Protein AF-A0A3N7G8W5-F1 (afdb_monomer_lite)

Secondary structure (DSSP, 8-state):
-----SS--SSSTTSS---------------------PPPP-EEEEEEEE-TTSPEEEEEEEES----HHHHHHHHHHTTPPP--HHHHHHHHHT-SEEEEEEEEEE-TT-TT--EEEEEEEEEEEE-SSS-EEEEEEEE-GGGTGGG--

InterPro domains:
  IPR016181 Acyl-CoA N-acyltransferase [SSF55729] (68-145)
  IPR045039 Acetyltransferase NSI-like [PTHR43626] (16-145)

Radius of gyration: 19.48 Å; chains: 1; bounding box: 37×40×62 Å

Structure (mmCIF, N/CA/C/O backbone):
data_AF-A0A3N7G8W5-F1
#
_entry.id   AF-A0A3N7G8W5-F1
#
loop_
_atom_site.group_PDB
_atom_site.id
_atom_site.type_symbol
_atom_site.label_atom_id
_atom_site.label_alt_id
_atom_site.label_comp_id
_atom_site.label_asym_id
_atom_site.label_entity_id
_atom_site.label_seq_id
_atom_site.pdbx_PDB_ins_code
_atom_site.Cartn_x
_atom_site.Cartn_y
_atom_site.Cartn_z
_atom_site.occupancy
_atom_site.B_iso_or_equiv
_atom_site.auth_seq_id
_atom_site.auth_comp_id
_atom_site.auth_asym_id
_atom_site.auth_atom_id
_atom_site.pdbx_PDB_model_num
ATOM 1 N N . MET A 1 1 ? 8.475 -12.699 -12.950 1.00 31.92 1 MET A N 1
ATOM 2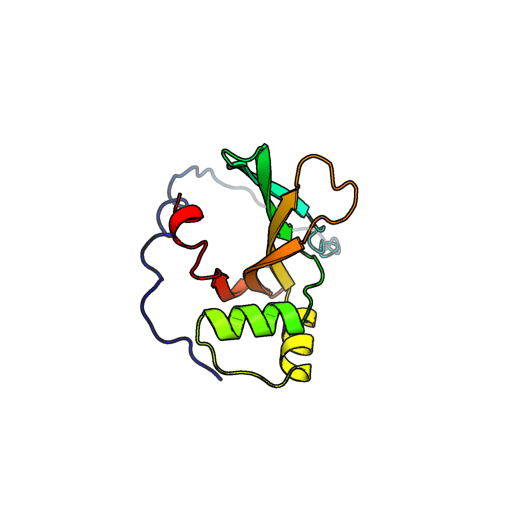 C CA . MET A 1 1 ? 7.359 -12.180 -13.758 1.00 31.92 1 MET A CA 1
ATOM 3 C C . MET A 1 1 ? 6.092 -12.732 -13.130 1.00 31.92 1 MET A C 1
ATOM 5 O O . MET A 1 1 ? 5.797 -13.899 -13.338 1.00 31.92 1 MET A O 1
ATOM 9 N N . LEU A 1 2 ? 5.470 -11.986 -12.213 1.00 28.34 2 LEU A N 1
ATOM 10 C CA . LEU A 1 2 ? 4.185 -12.381 -11.636 1.00 28.34 2 LEU A CA 1
ATOM 11 C C . LEU A 1 2 ? 3.124 -11.600 -12.403 1.00 28.34 2 LEU A C 1
ATOM 13 O O . LEU A 1 2 ? 3.014 -10.387 -12.262 1.00 28.34 2 LEU A O 1
ATOM 17 N N . THR A 1 3 ? 2.436 -12.300 -13.289 1.00 29.58 3 THR A N 1
ATOM 18 C CA . THR A 1 3 ? 1.256 -11.814 -13.992 1.00 29.58 3 THR A CA 1
ATOM 19 C C . THR A 1 3 ? 0.136 -11.704 -12.959 1.00 29.58 3 THR A C 1
ATOM 21 O O . THR A 1 3 ? -0.219 -12.711 -12.347 1.00 29.58 3 THR A O 1
ATOM 24 N N . VAL A 1 4 ? -0.405 -10.505 -12.731 1.00 36.03 4 VAL A N 1
ATOM 25 C CA . VAL A 1 4 ? -1.666 -10.357 -11.991 1.00 36.03 4 VAL A CA 1
ATOM 26 C C . VAL A 1 4 ? -2.760 -10.920 -12.895 1.00 36.03 4 VAL A C 1
ATOM 28 O O . VAL A 1 4 ? -3.028 -10.391 -13.972 1.00 36.03 4 VAL A O 1
ATOM 31 N N . SER A 1 5 ? -3.315 -12.066 -12.506 1.00 33.28 5 SER A N 1
ATOM 32 C CA . SER A 1 5 ? -4.446 -12.684 -13.189 1.00 33.28 5 SER A CA 1
ATOM 33 C C . SER A 1 5 ? -5.743 -12.081 -12.656 1.00 33.28 5 SER A C 1
ATOM 35 O O . SER A 1 5 ? -5.995 -12.165 -11.462 1.00 33.28 5 SER A O 1
ATOM 37 N N . CYS A 1 6 ? -6.511 -11.515 -13.589 1.00 38.12 6 CYS A N 1
ATOM 38 C CA . CYS A 1 6 ? -7.972 -11.423 -13.666 1.00 38.12 6 CYS A CA 1
ATOM 39 C C . CYS A 1 6 ? -8.813 -10.797 -12.525 1.00 38.12 6 CYS A C 1
ATOM 41 O O . CYS A 1 6 ? -8.726 -11.155 -11.361 1.00 38.12 6 CYS A O 1
ATOM 43 N N . GLU A 1 7 ? -9.755 -9.956 -12.984 1.00 30.73 7 GLU A N 1
ATOM 44 C CA . GLU A 1 7 ? -11.120 -9.746 -12.452 1.00 30.73 7 GLU A CA 1
ATOM 45 C C . GLU A 1 7 ? -11.457 -8.594 -11.486 1.00 30.73 7 GLU A C 1
ATOM 47 O O . GLU A 1 7 ? -12.565 -8.568 -10.960 1.00 30.73 7 GLU A O 1
ATOM 52 N N . VAL A 1 8 ? -10.645 -7.533 -11.376 1.00 35.53 8 VAL A N 1
ATOM 53 C CA . VAL A 1 8 ? -11.121 -6.261 -10.761 1.00 35.53 8 VAL A CA 1
ATOM 54 C C . VAL A 1 8 ? -10.789 -5.027 -11.615 1.00 35.53 8 VAL A C 1
ATOM 56 O O . VAL A 1 8 ? -10.385 -3.985 -11.117 1.00 35.53 8 VAL A O 1
ATOM 59 N N . VAL A 1 9 ? -10.957 -5.120 -12.940 1.00 40.84 9 VAL A N 1
ATOM 60 C CA . VAL A 1 9 ? -10.814 -3.971 -13.870 1.00 40.84 9 VAL A CA 1
ATOM 61 C C . VAL A 1 9 ? -12.170 -3.629 -14.498 1.00 40.84 9 VAL A C 1
ATOM 63 O O . VAL A 1 9 ? -12.313 -3.523 -15.710 1.00 40.84 9 VAL A O 1
ATOM 66 N N . GLY A 1 10 ? -13.210 -3.541 -13.663 1.00 36.56 10 GLY A N 1
ATOM 67 C CA . GLY A 1 10 ? -14.593 -3.375 -14.123 1.00 36.56 10 GLY A CA 1
ATOM 68 C C . GLY A 1 10 ? -15.228 -2.001 -13.905 1.00 36.56 10 GLY A C 1
ATOM 69 O O . GLY A 1 10 ? -16.243 -1.736 -14.536 1.00 36.56 10 GLY A O 1
ATOM 70 N N . TYR A 1 11 ? -14.687 -1.130 -13.043 1.00 33.53 11 TYR A N 1
ATOM 71 C CA . TYR A 1 11 ? -15.472 0.025 -12.563 1.00 33.53 11 TYR A CA 1
ATOM 72 C C . TYR A 1 11 ? -14.806 1.408 -12.591 1.00 33.53 11 TYR A C 1
ATOM 74 O O . TYR A 1 11 ? -15.488 2.392 -12.340 1.00 33.53 11 TYR A O 1
ATOM 82 N N . TRP A 1 12 ? -13.539 1.538 -12.996 1.00 31.58 12 TRP A N 1
ATOM 83 C CA . TRP A 1 12 ? -12.864 2.852 -13.045 1.00 31.58 12 TRP A CA 1
ATOM 84 C C . TRP A 1 12 ? -12.716 3.463 -14.451 1.00 31.58 12 TRP A C 1
ATOM 86 O O . TRP A 1 12 ? -12.106 4.514 -1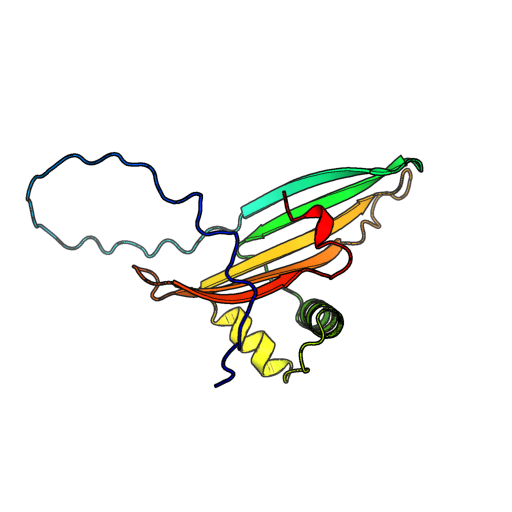4.615 1.00 31.58 12 TRP A O 1
ATOM 96 N N . ALA A 1 13 ? -13.317 2.859 -15.481 1.00 35.25 13 ALA A N 1
ATOM 97 C CA . ALA A 1 13 ? -13.190 3.327 -16.866 1.00 35.25 13 ALA A CA 1
ATOM 98 C C . ALA A 1 13 ? -14.171 4.450 -17.279 1.00 35.25 13 ALA A C 1
ATOM 100 O O . ALA A 1 13 ? -14.153 4.856 -18.439 1.00 35.25 13 ALA A O 1
ATOM 101 N N . LEU A 1 14 ? -15.030 4.966 -16.386 1.00 38.94 14 LEU A N 1
ATOM 102 C CA . LEU A 1 14 ? -16.121 5.868 -16.800 1.00 38.94 14 LEU A CA 1
ATOM 103 C C . LEU A 1 14 ? -15.859 7.380 -16.668 1.00 38.94 14 LEU A C 1
ATOM 105 O O . LEU A 1 14 ? -16.684 8.155 -17.142 1.00 38.94 14 LEU A O 1
ATOM 109 N N . CYS A 1 15 ? -14.733 7.828 -16.104 1.00 38.34 15 CYS A N 1
ATOM 110 C CA . CYS A 1 15 ? -14.497 9.269 -15.893 1.00 38.34 15 CYS A CA 1
ATOM 111 C C . CYS A 1 15 ? -13.558 9.942 -16.912 1.00 38.34 15 CYS A C 1
ATOM 113 O O . CYS A 1 15 ? -13.339 11.144 -16.822 1.00 38.34 15 CYS A O 1
ATOM 115 N N . ALA A 1 16 ? -13.032 9.223 -17.910 1.00 39.44 16 ALA A N 1
ATOM 116 C CA . ALA A 1 16 ? -12.092 9.798 -18.887 1.00 39.44 16 ALA A CA 1
ATOM 117 C C . ALA A 1 16 ? -12.739 10.269 -20.209 1.00 39.44 16 ALA A C 1
ATOM 119 O O . ALA A 1 16 ? -12.048 10.765 -21.097 1.00 39.44 16 ALA A O 1
ATOM 120 N N . GLY A 1 17 ? -14.054 10.111 -20.380 1.00 42.97 17 GLY A N 1
ATOM 121 C CA . GLY A 1 17 ? -14.727 10.388 -21.647 1.00 42.97 17 GLY A CA 1
ATOM 122 C C . GLY A 1 17 ? -15.662 11.587 -21.592 1.00 42.97 17 GLY A C 1
ATOM 123 O O . GLY A 1 17 ? -16.853 11.368 -21.451 1.00 42.97 17 GLY A O 1
ATOM 124 N N . PHE A 1 18 ? -15.165 12.819 -21.769 1.00 31.92 18 PHE A N 1
ATOM 125 C CA . PHE A 1 18 ? -15.917 13.895 -22.442 1.00 31.92 18 PHE A CA 1
ATOM 126 C C . PHE A 1 18 ? -14.997 15.047 -22.910 1.00 31.92 18 PHE A C 1
ATOM 128 O O . PHE A 1 18 ? -14.622 15.934 -22.156 1.00 31.92 18 PHE A O 1
ATOM 135 N N . LEU A 1 19 ? -14.645 14.972 -24.198 1.00 37.66 19 LEU A N 1
ATOM 136 C CA . LEU A 1 19 ? -14.422 16.030 -25.197 1.00 37.66 19 LEU A CA 1
ATOM 137 C C . LEU A 1 19 ? -14.154 17.486 -24.738 1.00 37.66 19 LEU A C 1
ATOM 139 O O . LEU A 1 19 ? -15.073 18.167 -24.280 1.00 37.66 19 LEU A O 1
ATOM 143 N N . LYS A 1 20 ? -13.008 18.047 -25.166 1.00 29.91 20 LYS A N 1
ATOM 144 C CA . LYS A 1 20 ? -13.022 19.190 -26.104 1.00 29.91 20 LYS A CA 1
ATOM 145 C C . LYS A 1 20 ? -11.720 19.316 -26.908 1.00 29.91 20 LYS A C 1
ATOM 147 O O . LYS A 1 20 ? -10.663 19.615 -26.373 1.00 29.91 20 LYS A O 1
ATOM 152 N N . ASP A 1 21 ? -11.862 19.097 -28.208 1.00 36.75 21 ASP A N 1
ATOM 153 C CA . ASP A 1 21 ? -10.892 19.345 -29.276 1.00 36.75 21 ASP A CA 1
ATOM 154 C C . ASP A 1 21 ? -10.853 20.849 -29.624 1.00 36.75 21 ASP A C 1
ATOM 156 O O . ASP A 1 21 ? -11.920 21.475 -29.651 1.00 36.75 21 ASP A O 1
ATOM 160 N N . ASN A 1 22 ? -9.666 21.414 -29.902 1.00 28.39 22 ASN A N 1
ATOM 161 C CA . ASN A 1 22 ? -9.472 22.282 -31.074 1.00 28.39 22 ASN A CA 1
ATOM 162 C C . ASN A 1 22 ? -7.977 22.508 -31.432 1.00 28.39 22 ASN A C 1
ATOM 164 O O . ASN A 1 22 ? -7.272 23.264 -30.769 1.00 28.39 22 ASN A O 1
ATOM 168 N N . SER A 1 23 ? -7.546 21.877 -32.528 1.00 32.09 23 SER A N 1
ATOM 169 C CA . SER A 1 23 ? -6.830 22.433 -33.702 1.00 32.09 23 SER A CA 1
ATOM 170 C C . SER A 1 23 ? -5.630 23.416 -33.554 1.00 32.09 23 SER A C 1
ATOM 172 O O . SER A 1 23 ? -5.799 24.611 -33.350 1.00 32.09 23 SER A O 1
ATOM 174 N N . THR A 1 24 ? -4.439 22.887 -33.895 1.00 34.25 24 THR A N 1
ATOM 175 C CA . THR A 1 24 ? -3.370 23.407 -34.804 1.00 34.25 24 THR A CA 1
ATOM 176 C C . THR A 1 24 ? -2.683 24.771 -34.548 1.00 34.25 24 THR A C 1
ATOM 178 O O . THR A 1 24 ? -3.279 25.811 -34.795 1.00 34.25 24 THR A O 1
ATOM 181 N N . GLN A 1 25 ? -1.354 24.775 -34.313 1.00 31.94 25 GLN A N 1
ATOM 182 C CA . GLN A 1 25 ? -0.327 25.232 -35.285 1.00 31.94 25 GLN A CA 1
ATOM 183 C C . GLN A 1 25 ? 1.136 25.034 -34.816 1.00 31.94 25 GLN A C 1
ATOM 185 O O . GLN A 1 25 ? 1.454 25.038 -33.635 1.00 31.94 25 GLN A O 1
ATOM 190 N N . VAL A 1 26 ? 1.978 24.827 -35.832 1.00 43.00 26 VAL A N 1
ATOM 191 C CA . VAL A 1 26 ? 3.426 24.560 -35.913 1.00 43.00 26 VAL A CA 1
ATOM 192 C C . VAL A 1 26 ? 4.297 25.648 -35.267 1.00 43.00 26 VAL A C 1
ATOM 194 O O . VAL A 1 26 ? 4.025 26.814 -35.512 1.00 43.00 26 VAL A O 1
ATOM 197 N N . VAL A 1 27 ? 5.379 25.266 -34.567 1.00 35.09 27 VAL A N 1
ATOM 198 C CA . VAL A 1 27 ? 6.777 25.757 -34.709 1.00 35.09 27 VAL A CA 1
ATOM 199 C C . VAL A 1 27 ? 7.688 24.836 -33.872 1.00 35.09 27 VAL A C 1
ATOM 201 O O . VAL A 1 27 ? 7.531 24.734 -32.661 1.00 35.09 27 VAL A O 1
ATOM 204 N N . GLU A 1 28 ? 8.644 24.169 -34.526 1.00 57.31 28 GLU A N 1
ATOM 205 C CA . GLU A 1 28 ? 9.820 23.555 -33.889 1.00 57.31 28 GLU A CA 1
ATOM 206 C C . GLU A 1 28 ? 10.887 24.631 -33.644 1.00 57.31 28 GLU A C 1
ATOM 208 O O . GLU A 1 28 ? 11.244 25.331 -34.594 1.00 57.31 28 GLU A O 1
ATOM 213 N N . SER A 1 29 ? 11.405 24.744 -32.410 1.00 40.16 29 SER A N 1
ATOM 214 C CA . SER A 1 29 ? 12.764 25.208 -32.012 1.00 40.16 29 SER A CA 1
ATOM 215 C C . SER A 1 29 ? 12.804 25.594 -30.520 1.00 40.16 29 SER A C 1
ATOM 217 O O . SER A 1 29 ? 11.815 26.135 -30.034 1.00 40.16 29 SER A O 1
ATOM 219 N N . PRO A 1 30 ? 13.978 25.599 -29.856 1.00 45.59 30 PRO A N 1
ATOM 220 C CA . PRO A 1 30 ? 14.997 24.565 -29.693 1.00 45.59 30 PRO A CA 1
ATOM 221 C C . PRO A 1 30 ? 14.945 23.959 -28.269 1.00 45.59 30 PRO A C 1
ATOM 223 O O . PRO A 1 30 ? 14.303 24.497 -27.377 1.00 45.59 30 PRO A O 1
ATOM 226 N N . SER A 1 31 ? 15.652 22.846 -28.069 1.00 44.06 31 SER A N 1
ATOM 227 C CA . SER A 1 31 ? 15.785 22.078 -26.822 1.00 44.06 31 SER A CA 1
ATOM 228 C C . SER A 1 31 ? 15.980 22.931 -25.558 1.00 44.06 31 SER A C 1
ATOM 230 O O . SER A 1 31 ? 17.108 23.290 -25.204 1.00 44.06 31 SER A O 1
ATOM 232 N N . THR A 1 32 ? 14.890 23.199 -24.849 1.00 36.12 32 THR A N 1
ATOM 233 C CA . THR A 1 32 ? 14.931 23.428 -23.408 1.00 36.12 32 THR A CA 1
ATOM 234 C C . THR A 1 32 ? 15.135 22.051 -22.790 1.00 36.12 32 THR A C 1
ATOM 236 O O . THR A 1 32 ? 14.397 21.125 -23.117 1.00 36.12 32 THR A O 1
ATOM 239 N N . LEU A 1 33 ? 16.174 21.872 -21.974 1.00 45.84 33 LEU A N 1
ATOM 240 C CA . LEU A 1 33 ? 16.209 20.743 -21.049 1.00 45.84 33 LEU A CA 1
ATOM 241 C C . LEU A 1 33 ? 15.000 20.946 -20.137 1.00 45.84 33 LEU A C 1
ATOM 243 O O . LEU A 1 33 ? 15.043 21.800 -19.256 1.00 45.84 33 LEU A O 1
ATOM 247 N N . GLU A 1 34 ? 13.893 20.279 -20.451 1.00 50.31 34 GLU A N 1
ATOM 248 C CA . GLU A 1 34 ? 12.752 20.194 -19.554 1.00 50.31 34 GLU A CA 1
ATOM 249 C C . GLU A 1 34 ? 13.285 19.471 -18.322 1.00 50.31 34 GLU A C 1
ATOM 251 O O . GLU A 1 34 ? 13.683 18.309 -18.388 1.00 50.31 34 GLU A O 1
ATOM 256 N N . GLU A 1 35 ? 13.451 20.224 -17.237 1.00 51.88 35 GLU A N 1
ATOM 257 C CA . GLU A 1 35 ? 13.730 19.652 -15.932 1.00 51.88 35 GLU A CA 1
ATOM 258 C C . GLU A 1 35 ? 12.594 18.659 -15.670 1.00 51.88 35 GLU A C 1
ATOM 260 O O . GLU A 1 35 ? 11.429 19.052 -15.643 1.00 51.88 35 GLU A O 1
ATOM 265 N N . GLU A 1 36 ? 12.923 17.366 -15.594 1.00 56.78 36 GLU A N 1
ATOM 266 C CA . GLU A 1 36 ? 11.963 16.326 -15.236 1.00 56.78 36 GLU A CA 1
ATOM 267 C C . GLU A 1 36 ? 11.417 16.687 -13.845 1.00 56.78 36 GLU A C 1
ATOM 269 O O . GLU A 1 36 ? 12.111 16.534 -12.837 1.00 56.78 36 GLU A O 1
ATOM 274 N N . GLU A 1 37 ? 10.211 17.263 -13.788 1.00 59.97 37 GLU A N 1
ATOM 275 C CA . GLU A 1 37 ? 9.552 17.602 -12.529 1.00 59.97 37 GLU A CA 1
ATOM 276 C C . GLU A 1 37 ? 9.214 16.300 -11.798 1.00 59.97 37 GLU A C 1
ATOM 278 O O . GLU A 1 37 ? 8.216 15.633 -12.074 1.00 59.97 37 GLU A O 1
ATOM 283 N N . GLU A 1 38 ? 10.073 15.927 -10.851 1.00 65.25 38 GLU A N 1
ATOM 284 C CA . GLU A 1 38 ? 9.770 14.899 -9.862 1.00 65.25 38 GLU A CA 1
ATOM 285 C C . GLU A 1 38 ? 8.461 15.278 -9.138 1.00 65.25 38 GLU A C 1
ATOM 287 O O . GLU A 1 38 ? 8.342 16.408 -8.634 1.00 65.25 38 GLU A O 1
ATOM 292 N N . PRO A 1 39 ? 7.472 14.365 -9.068 1.00 68.12 39 PRO A N 1
ATOM 293 C CA . PRO A 1 39 ? 6.184 14.660 -8.460 1.00 68.12 39 PRO A CA 1
ATOM 294 C C . PRO A 1 39 ? 6.388 15.056 -6.995 1.00 68.12 39 PRO A C 1
ATOM 296 O O . PRO A 1 39 ? 6.920 14.289 -6.191 1.00 68.12 39 PRO A O 1
ATOM 299 N N . GLN A 1 40 ? 5.971 16.274 -6.646 1.00 76.44 40 GLN A N 1
ATOM 300 C CA . GLN A 1 40 ? 6.042 16.746 -5.268 1.00 76.44 40 GLN A CA 1
ATOM 301 C C . GLN A 1 40 ? 5.102 15.905 -4.391 1.00 76.44 40 GLN A C 1
ATOM 303 O O . GLN A 1 40 ? 3.997 15.574 -4.827 1.00 76.44 40 GLN A O 1
ATOM 308 N N . PRO A 1 41 ? 5.509 15.553 -3.160 1.00 83.44 41 PRO A N 1
ATOM 309 C CA . PRO A 1 41 ? 4.653 14.792 -2.270 1.00 83.44 41 PRO A CA 1
ATOM 310 C C . PRO A 1 41 ? 3.427 15.620 -1.878 1.00 83.44 41 PRO A C 1
ATOM 312 O O . PRO A 1 41 ? 3.549 16.738 -1.372 1.00 83.44 41 PRO A O 1
ATOM 315 N N . GLU A 1 42 ? 2.242 15.056 -2.088 1.00 88.75 42 GLU A N 1
ATOM 316 C CA . GLU A 1 42 ? 0.966 15.647 -1.690 1.00 88.75 42 GLU A CA 1
ATOM 317 C C . GLU A 1 42 ? 0.364 14.826 -0.549 1.00 88.75 42 GLU A C 1
ATOM 319 O O . GLU A 1 42 ? 0.441 13.598 -0.553 1.00 88.75 42 GLU A O 1
ATOM 324 N N . GLU A 1 43 ? -0.257 15.485 0.431 1.00 93.06 43 GLU A N 1
ATOM 325 C CA . GLU A 1 43 ? -0.972 14.824 1.528 1.00 93.06 43 GLU A CA 1
ATOM 326 C C . GLU A 1 43 ? -2.271 15.577 1.830 1.00 93.06 43 GLU A C 1
ATOM 328 O O . GLU A 1 43 ? -2.265 16.795 2.017 1.00 93.06 43 GLU A O 1
ATOM 333 N N . PHE A 1 44 ? -3.399 14.864 1.870 1.00 92.38 44 PHE A N 1
ATOM 334 C CA . PHE A 1 44 ? -4.697 15.452 2.205 1.00 92.38 44 PHE A CA 1
ATOM 335 C C . PHE A 1 44 ? -5.676 14.428 2.790 1.00 92.38 44 PHE A C 1
ATOM 337 O O . PHE A 1 44 ? -5.577 13.223 2.560 1.00 92.38 44 PHE A O 1
ATOM 344 N N . VAL A 1 45 ? -6.648 14.916 3.565 1.00 94.19 45 VAL A N 1
ATOM 345 C CA . VAL A 1 45 ? -7.700 14.089 4.175 1.00 94.19 45 VAL A CA 1
ATOM 346 C C . VAL A 1 45 ? -8.777 13.791 3.128 1.00 94.19 45 VAL A C 1
ATOM 348 O O . VAL A 1 45 ? -9.401 14.710 2.604 1.00 94.19 45 VAL A O 1
ATOM 351 N N . LEU A 1 46 ? -9.004 12.511 2.834 1.00 91.50 46 LEU A N 1
ATOM 352 C CA . LEU A 1 46 ? -10.069 12.041 1.943 1.00 91.50 46 LEU A CA 1
ATOM 353 C C . LEU A 1 46 ? -11.409 11.918 2.661 1.00 91.50 46 LEU A C 1
ATOM 355 O O . LEU A 1 46 ? -12.451 12.268 2.113 1.00 91.50 46 LEU A O 1
ATOM 359 N N . VAL A 1 47 ? -11.379 11.367 3.873 1.00 91.12 47 VAL A N 1
ATOM 360 C CA . VAL A 1 47 ? -12.571 11.072 4.669 1.00 91.12 47 VAL A CA 1
ATOM 361 C C . VAL A 1 47 ? -12.283 11.448 6.110 1.00 91.12 47 VAL A C 1
ATOM 363 O O . VAL A 1 47 ? -11.223 11.119 6.636 1.00 91.12 47 VAL A O 1
ATOM 366 N N . GLU A 1 48 ? -13.244 12.092 6.757 1.00 92.62 48 GLU A N 1
ATOM 367 C CA . GLU A 1 48 ? -13.267 12.281 8.202 1.00 92.62 48 GLU A CA 1
ATOM 368 C C . GLU A 1 48 ? -14.605 11.772 8.726 1.00 92.62 48 GLU A C 1
ATOM 370 O O . GLU A 1 48 ? -15.668 12.151 8.227 1.00 92.62 48 GLU A O 1
ATOM 375 N N . LYS A 1 49 ? -14.554 10.885 9.716 1.00 89.88 49 LYS A N 1
ATOM 376 C CA . LYS A 1 49 ? -15.733 10.317 10.356 1.00 89.88 49 LYS A CA 1
ATOM 377 C C . LYS A 1 49 ? -15.588 10.420 11.863 1.00 89.88 49 LYS A C 1
ATOM 379 O O . LYS A 1 49 ? -14.580 10.003 12.423 1.00 89.88 49 LYS A O 1
ATOM 384 N N . THR A 1 50 ? -16.635 10.901 12.515 1.00 91.44 50 THR A N 1
ATOM 385 C CA . THR A 1 50 ? -16.745 10.878 13.973 1.00 91.44 50 THR A CA 1
ATOM 386 C C . THR A 1 50 ? -17.604 9.688 14.384 1.00 91.44 50 THR A C 1
ATOM 388 O O . THR A 1 50 ? -18.736 9.544 13.919 1.00 91.44 50 THR A O 1
ATOM 391 N N . GLU A 1 51 ? -17.054 8.810 15.216 1.00 86.50 51 GLU A N 1
ATOM 392 C CA . GLU A 1 51 ? -17.769 7.696 15.840 1.00 86.50 51 GLU A CA 1
ATOM 393 C C . GLU A 1 51 ? -18.626 8.195 17.021 1.00 86.50 51 GLU A C 1
ATOM 395 O O . GLU A 1 51 ? -18.413 9.290 17.547 1.00 86.50 51 GLU A O 1
ATOM 400 N N . GLU A 1 52 ? -19.603 7.391 17.454 1.00 85.19 52 GLU A N 1
ATOM 401 C CA . GLU A 1 52 ? -20.516 7.737 18.562 1.00 85.19 52 GLU A CA 1
ATOM 402 C C . GLU A 1 52 ? -19.770 7.997 19.882 1.00 85.19 52 GLU A C 1
ATOM 404 O O . GLU A 1 52 ? -20.190 8.824 20.691 1.00 85.19 52 GLU A O 1
ATOM 409 N N . ASP A 1 53 ? -18.607 7.367 20.042 1.00 83.81 53 ASP A N 1
ATOM 410 C CA . ASP A 1 53 ? -17.723 7.494 21.201 1.00 83.81 53 ASP A CA 1
ATOM 411 C C . ASP A 1 53 ? -16.896 8.800 21.189 1.00 83.81 53 ASP A C 1
ATOM 413 O O . ASP A 1 53 ? -16.069 9.038 22.072 1.00 83.81 53 ASP A O 1
ATOM 417 N N . GLY A 1 54 ? -17.081 9.650 20.172 1.00 85.81 54 GLY A N 1
ATOM 418 C CA . GLY A 1 54 ? -16.327 10.889 19.965 1.00 85.81 54 GLY A CA 1
ATOM 419 C C . GLY A 1 54 ? -14.935 10.685 19.361 1.00 85.81 54 GLY A C 1
ATOM 420 O O . GLY A 1 54 ? -14.198 11.657 19.196 1.00 85.81 54 GLY A O 1
ATOM 421 N N . VAL A 1 55 ? -14.566 9.444 19.026 1.00 89.44 55 VAL A N 1
ATOM 422 C CA . VAL A 1 55 ? -13.338 9.128 18.285 1.00 89.44 55 VAL A CA 1
ATOM 423 C C . VAL A 1 55 ? -13.482 9.622 16.850 1.00 89.44 55 VAL A C 1
ATOM 425 O O . VAL A 1 55 ? -14.476 9.335 16.187 1.00 89.44 55 VAL A O 1
ATOM 428 N N . VAL A 1 56 ? -12.484 10.352 16.360 1.00 91.50 56 VAL A N 1
ATOM 429 C CA . VAL A 1 56 ? -12.441 10.820 14.971 1.00 91.50 56 VAL A CA 1
ATOM 430 C C . VAL A 1 56 ? -11.476 9.941 14.185 1.00 91.50 56 VAL A C 1
ATOM 432 O O . VAL A 1 56 ? -10.293 9.860 14.518 1.00 91.50 56 VAL A O 1
ATOM 435 N N . GLU A 1 57 ? -11.971 9.279 13.144 1.00 92.44 57 GLU A N 1
ATOM 436 C CA . GLU A 1 57 ? -11.167 8.545 12.169 1.00 92.44 57 GLU A CA 1
ATOM 437 C C . GLU A 1 57 ? -11.002 9.387 10.900 1.00 92.44 57 GLU A C 1
ATOM 439 O O . GLU A 1 57 ? -11.978 9.787 10.263 1.00 92.44 57 GLU A O 1
ATOM 444 N N . GLN A 1 58 ? -9.753 9.657 10.531 1.00 93.75 58 GLN A N 1
ATOM 445 C CA . GLN A 1 58 ? -9.377 10.335 9.295 1.00 93.75 58 GLN A CA 1
ATOM 446 C C . GLN A 1 58 ? -8.686 9.347 8.359 1.00 93.75 58 GLN A C 1
ATOM 448 O O . GLN A 1 58 ? -7.755 8.652 8.768 1.00 93.75 58 GLN A O 1
ATOM 453 N N . ILE A 1 59 ? -9.103 9.314 7.097 1.00 94.56 59 ILE A N 1
ATOM 454 C CA . ILE A 1 59 ? -8.378 8.633 6.024 1.00 94.56 59 ILE A CA 1
ATOM 455 C C . ILE A 1 59 ? -7.607 9.681 5.245 1.00 94.56 59 ILE A C 1
ATOM 457 O O . ILE A 1 59 ? -8.192 10.602 4.679 1.00 94.56 59 ILE A O 1
ATOM 461 N N . ILE A 1 60 ? -6.294 9.520 5.207 1.00 94.50 60 ILE A N 1
ATOM 462 C CA . ILE A 1 60 ? -5.366 10.447 4.578 1.00 94.50 60 ILE A CA 1
ATOM 463 C C . ILE A 1 60 ? -4.774 9.789 3.344 1.00 94.50 60 ILE A C 1
ATOM 465 O O . ILE A 1 60 ? -4.231 8.686 3.428 1.00 94.50 60 ILE A O 1
ATOM 469 N N . PHE A 1 61 ? -4.869 10.484 2.218 1.00 94.75 61 PHE A N 1
ATOM 470 C CA . PHE A 1 61 ? -4.105 10.184 1.022 1.00 94.75 61 PHE A CA 1
ATOM 471 C C . PHE A 1 61 ? -2.731 10.832 1.116 1.00 94.75 61 PHE A C 1
ATOM 473 O O . PHE A 1 61 ? -2.626 11.985 1.530 1.00 94.75 61 PHE A O 1
ATOM 480 N N . SER A 1 62 ? -1.700 10.112 0.684 1.00 94.12 62 SER A N 1
ATOM 481 C CA . SER A 1 62 ? -0.379 10.684 0.445 1.00 94.12 62 SER A CA 1
ATOM 482 C C . SER A 1 62 ? 0.248 10.109 -0.823 1.00 94.12 62 SER A C 1
ATOM 484 O O . SER A 1 62 ? 0.231 8.891 -1.008 1.00 94.12 62 SER A O 1
ATOM 486 N N . SER A 1 63 ? 0.814 10.963 -1.676 1.00 92.25 63 SER A N 1
ATOM 487 C CA . SER A 1 63 ? 1.662 10.592 -2.816 1.00 92.25 63 SER A CA 1
ATOM 488 C C . SER A 1 63 ? 3.128 10.912 -2.518 1.00 92.25 63 SER A C 1
ATOM 490 O O . SER A 1 63 ? 3.434 11.844 -1.779 1.00 92.25 63 SER A O 1
ATOM 492 N N . GLY A 1 64 ? 4.053 10.115 -3.061 1.00 81.00 64 GLY A N 1
ATOM 493 C CA . GLY A 1 64 ? 5.496 10.380 -2.950 1.00 81.00 64 GLY A CA 1
ATOM 494 C C . GLY A 1 64 ? 6.087 10.187 -1.545 1.00 81.00 64 GLY A C 1
ATOM 495 O O . GLY A 1 64 ? 7.264 10.462 -1.333 1.00 81.00 64 GLY A O 1
ATOM 496 N N . GLY A 1 65 ? 5.286 9.718 -0.584 1.00 71.25 65 GLY A N 1
ATOM 497 C CA . GLY A 1 65 ? 5.720 9.418 0.779 1.00 71.25 65 GLY A CA 1
ATOM 498 C C . GLY A 1 65 ? 6.446 8.076 0.899 1.00 71.25 65 GLY A C 1
ATOM 499 O O . GLY A 1 65 ? 6.188 7.140 0.139 1.00 71.25 65 GLY A O 1
ATOM 500 N N . ASP A 1 66 ? 7.331 7.977 1.894 1.00 82.81 66 ASP A N 1
ATOM 501 C CA . ASP A 1 66 ? 7.978 6.716 2.263 1.00 82.81 66 ASP A CA 1
ATOM 502 C C . ASP A 1 66 ? 6.959 5.758 2.900 1.00 82.81 66 ASP A C 1
ATOM 504 O O . ASP A 1 66 ? 6.092 6.169 3.679 1.00 82.81 66 ASP A O 1
ATOM 508 N N . VAL A 1 67 ? 7.056 4.476 2.558 1.00 91.94 67 VAL A N 1
ATOM 509 C CA . VAL A 1 67 ? 6.139 3.434 3.030 1.00 91.94 67 VAL A CA 1
ATOM 510 C C . VAL A 1 67 ? 6.937 2.413 3.807 1.00 91.94 67 VAL A C 1
ATOM 512 O O . VAL A 1 67 ? 7.812 1.747 3.252 1.00 91.94 67 VAL A O 1
ATOM 515 N N . ASP A 1 68 ? 6.590 2.238 5.082 1.00 94.00 68 ASP A N 1
ATOM 516 C CA . ASP A 1 68 ? 7.215 1.202 5.889 1.00 94.00 68 ASP A CA 1
ATOM 517 C C . ASP A 1 68 ? 6.929 -0.185 5.288 1.00 94.00 68 ASP A C 1
ATOM 519 O O . ASP A 1 68 ? 5.789 -0.594 5.038 1.00 94.00 68 ASP A O 1
ATOM 523 N N . ILE A 1 69 ? 8.004 -0.923 5.027 1.00 95.38 69 ILE A N 1
ATOM 524 C CA . ILE A 1 69 ? 7.942 -2.215 4.345 1.00 95.38 69 ILE A CA 1
ATOM 525 C C . ILE A 1 69 ? 7.246 -3.295 5.181 1.00 95.38 69 ILE A C 1
ATOM 527 O O . ILE A 1 69 ? 6.704 -4.246 4.610 1.00 95.38 69 ILE A O 1
ATOM 531 N N . TYR A 1 70 ? 7.247 -3.176 6.510 1.00 95.81 70 TYR A N 1
ATOM 532 C CA . TYR A 1 70 ? 6.569 -4.108 7.409 1.00 95.81 70 TYR A CA 1
ATOM 533 C C . TYR A 1 70 ? 5.071 -3.817 7.470 1.00 95.81 70 TYR A C 1
ATOM 535 O O . TYR A 1 70 ? 4.272 -4.761 7.456 1.00 95.81 70 TYR A O 1
ATOM 543 N N . ASP A 1 71 ? 4.677 -2.546 7.451 1.00 95.44 71 ASP A N 1
ATOM 544 C CA . ASP A 1 71 ? 3.273 -2.150 7.315 1.00 95.44 71 ASP A CA 1
ATOM 545 C C . ASP A 1 71 ? 2.708 -2.600 5.968 1.00 95.44 71 ASP A C 1
ATOM 547 O O . ASP A 1 71 ? 1.639 -3.219 5.911 1.00 95.44 71 ASP A O 1
ATOM 551 N N . LEU A 1 72 ? 3.460 -2.397 4.882 1.00 95.44 72 LEU A N 1
ATOM 552 C CA . LEU A 1 72 ? 3.071 -2.883 3.562 1.00 95.44 72 LEU A CA 1
ATOM 553 C C . LEU A 1 72 ? 2.984 -4.411 3.517 1.00 95.44 72 LEU A C 1
ATOM 555 O O . LEU A 1 72 ? 2.051 -4.956 2.922 1.00 95.44 72 LEU A O 1
ATOM 559 N N . GLN A 1 73 ? 3.918 -5.126 4.149 1.00 95.69 73 GLN A N 1
ATOM 560 C CA . GLN A 1 73 ? 3.838 -6.583 4.240 1.00 95.69 73 GLN A CA 1
ATOM 561 C C . GLN A 1 73 ? 2.601 -7.028 5.032 1.00 95.69 73 GLN A C 1
ATOM 563 O O . GLN A 1 73 ? 1.912 -7.955 4.607 1.00 95.69 73 GLN A O 1
ATOM 568 N N . THR A 1 74 ? 2.281 -6.350 6.133 1.00 96.00 74 THR A N 1
ATOM 569 C CA . THR A 1 74 ? 1.076 -6.623 6.930 1.00 96.00 74 THR A CA 1
ATOM 570 C C . THR A 1 74 ? -0.193 -6.389 6.110 1.00 96.00 74 THR A C 1
ATOM 572 O O . THR A 1 74 ? -1.137 -7.179 6.182 1.00 96.00 74 THR A O 1
ATOM 575 N N . LEU A 1 75 ? -0.219 -5.339 5.287 1.00 96.12 75 LEU A N 1
ATOM 576 C CA . LEU A 1 75 ? -1.322 -5.071 4.370 1.00 96.12 75 LEU A CA 1
ATOM 577 C C . LEU A 1 75 ? -1.426 -6.146 3.274 1.00 96.12 75 LEU A C 1
ATOM 579 O O . LEU A 1 75 ? -2.523 -6.635 3.009 1.00 96.12 75 LEU A O 1
ATOM 583 N N . CYS A 1 76 ? -0.298 -6.567 2.690 1.00 95.81 76 CYS A N 1
ATOM 584 C CA . CYS A 1 76 ? -0.243 -7.668 1.721 1.00 95.81 76 CYS A CA 1
ATOM 585 C C . CYS A 1 76 ? -0.796 -8.975 2.314 1.00 95.81 76 CYS A C 1
AT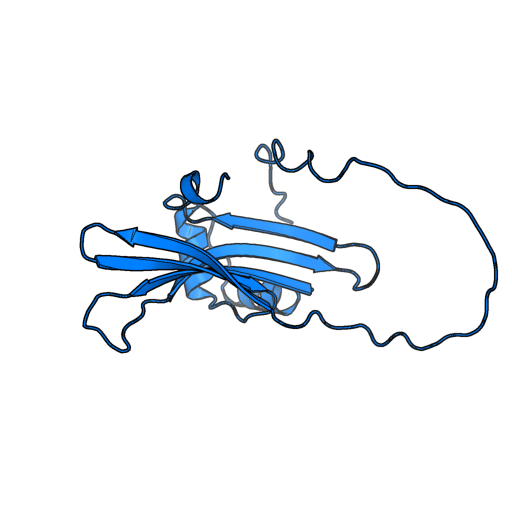OM 587 O O . CYS A 1 76 ? -1.577 -9.664 1.659 1.00 95.81 76 CYS A O 1
ATOM 589 N N . ASP A 1 77 ? -0.429 -9.298 3.558 1.00 95.62 77 ASP A N 1
ATOM 590 C CA . ASP A 1 77 ? -0.915 -10.493 4.254 1.00 95.62 77 ASP A CA 1
ATOM 591 C C . ASP A 1 77 ? -2.449 -10.457 4.412 1.00 95.62 77 ASP A C 1
ATOM 593 O O . ASP A 1 77 ? -3.117 -11.467 4.189 1.00 95.62 77 ASP A O 1
ATOM 597 N N . LYS A 1 78 ? -3.030 -9.290 4.733 1.00 95.69 78 LYS A N 1
ATOM 598 C CA . LYS A 1 78 ? -4.489 -9.123 4.877 1.00 95.69 78 LYS A CA 1
ATOM 599 C C . LYS A 1 78 ? -5.263 -9.330 3.582 1.00 95.69 78 LYS A C 1
ATOM 601 O O . LYS A 1 78 ? -6.360 -9.878 3.623 1.00 95.69 78 LYS A O 1
ATOM 606 N N . VAL A 1 79 ? -4.711 -8.901 2.448 1.00 94.88 79 VAL A N 1
ATOM 607 C CA . VAL A 1 79 ? -5.322 -9.127 1.124 1.00 94.88 79 VAL A CA 1
ATOM 608 C C . VAL A 1 79 ? -5.001 -10.515 0.551 1.00 94.88 79 VAL A C 1
ATOM 610 O O . VAL A 1 79 ? -5.377 -10.821 -0.578 1.00 94.88 79 VAL A O 1
ATOM 613 N N . GLY A 1 80 ? -4.311 -11.371 1.315 1.00 93.94 80 GLY A N 1
ATOM 614 C CA . GLY A 1 80 ? -4.000 -12.749 0.935 1.00 93.94 80 GLY A CA 1
ATOM 615 C C . GLY A 1 80 ? -2.857 -12.889 -0.072 1.00 93.94 80 GLY A C 1
ATOM 616 O O . GLY A 1 80 ? -2.731 -13.929 -0.719 1.00 93.94 80 GLY A O 1
ATOM 617 N N . TRP A 1 81 ? -2.023 -11.862 -0.238 1.00 92.94 81 TRP A N 1
ATOM 618 C CA . TRP A 1 81 ? -0.892 -11.921 -1.159 1.00 92.94 81 TRP A CA 1
ATOM 619 C C . TRP A 1 81 ? 0.281 -12.699 -0.554 1.00 92.94 81 TRP A C 1
ATOM 621 O O . TRP A 1 81 ? 0.567 -12.579 0.638 1.00 92.94 81 TRP A O 1
ATOM 631 N N . PRO A 1 82 ? 1.017 -13.484 -1.362 1.00 91.75 82 PRO A N 1
ATOM 632 C CA . PRO A 1 82 ? 2.175 -14.209 -0.870 1.00 91.75 82 PRO A CA 1
ATOM 633 C C . PRO A 1 82 ? 3.285 -13.243 -0.447 1.00 91.75 82 PRO A C 1
ATOM 635 O O . PRO A 1 82 ? 3.597 -12.267 -1.138 1.00 91.75 82 PRO A O 1
ATOM 638 N N . ARG A 1 83 ? 3.945 -13.564 0.668 1.00 91.88 83 ARG A N 1
ATOM 639 C CA . ARG A 1 83 ? 5.083 -12.786 1.162 1.00 91.88 83 ARG A CA 1
ATOM 640 C C . ARG A 1 83 ? 6.231 -12.793 0.158 1.00 91.88 83 ARG A C 1
ATOM 642 O O . ARG A 1 83 ? 6.628 -13.832 -0.372 1.00 91.88 83 ARG A O 1
ATOM 649 N N . ARG A 1 84 ? 6.797 -11.609 -0.061 1.00 91.69 84 ARG A N 1
ATOM 650 C CA . ARG A 1 84 ? 7.976 -11.372 -0.901 1.00 91.69 84 ARG A CA 1
ATOM 651 C C . ARG A 1 84 ? 9.183 -11.083 0.004 1.00 91.69 84 ARG A C 1
ATOM 653 O O . ARG A 1 84 ? 8.991 -10.566 1.101 1.00 91.69 84 ARG A O 1
ATOM 660 N N . PRO A 1 85 ? 10.426 -11.385 -0.415 1.00 94.94 85 PRO A N 1
ATOM 661 C CA . PRO A 1 85 ? 11.609 -10.959 0.330 1.00 94.94 85 PRO A CA 1
ATOM 662 C C . PRO A 1 85 ? 11.617 -9.436 0.520 1.00 94.94 85 PRO A C 1
ATOM 664 O O . PRO A 1 85 ? 11.537 -8.704 -0.467 1.00 94.94 85 PRO A O 1
ATOM 667 N N . LEU A 1 86 ? 11.749 -8.975 1.767 1.00 93.75 86 LEU A N 1
ATOM 668 C CA . LEU A 1 86 ? 11.658 -7.555 2.134 1.00 93.75 86 LEU A CA 1
ATOM 669 C C . LEU A 1 86 ? 12.622 -6.658 1.348 1.00 93.75 86 LEU A C 1
ATOM 671 O O . LEU A 1 86 ? 12.229 -5.592 0.895 1.00 93.75 86 LEU A O 1
ATOM 675 N N . SER A 1 87 ? 13.845 -7.123 1.083 1.00 94.81 87 SER A N 1
ATOM 676 C CA . SER A 1 87 ? 14.822 -6.372 0.282 1.00 94.81 87 SER A CA 1
ATOM 677 C C . SER A 1 87 ? 14.367 -6.112 -1.156 1.00 94.81 87 SER A C 1
ATOM 679 O O . SER A 1 87 ? 14.706 -5.087 -1.738 1.00 94.81 87 SER A O 1
ATOM 681 N N . LYS A 1 88 ? 13.585 -7.023 -1.748 1.00 94.44 88 LYS A N 1
ATOM 682 C CA . LYS A 1 88 ? 13.020 -6.832 -3.091 1.00 94.44 88 LYS A CA 1
ATOM 683 C C . LYS A 1 88 ? 11.801 -5.922 -3.071 1.00 94.44 88 LYS A C 1
ATOM 685 O O . LYS A 1 88 ? 11.572 -5.227 -4.053 1.00 94.44 88 LYS A O 1
ATOM 690 N N . LEU A 1 89 ? 11.025 -5.953 -1.989 1.00 93.94 89 LEU A N 1
ATOM 691 C CA . LEU A 1 89 ? 9.893 -5.052 -1.800 1.00 93.94 89 LEU A CA 1
ATOM 692 C C . LEU A 1 89 ? 10.382 -3.607 -1.644 1.00 93.94 89 LEU A C 1
ATOM 694 O O . LEU A 1 89 ? 9.942 -2.744 -2.392 1.00 93.94 89 LEU A O 1
ATOM 698 N N . ASP A 1 90 ? 11.369 -3.390 -0.774 1.00 94.75 90 ASP A N 1
ATOM 699 C CA . ASP A 1 90 ? 12.059 -2.108 -0.589 1.00 94.75 90 ASP A CA 1
ATOM 700 C C . ASP A 1 90 ? 12.648 -1.581 -1.908 1.00 94.75 90 ASP A C 1
ATOM 702 O O . ASP A 1 90 ? 12.380 -0.454 -2.319 1.00 94.75 90 ASP A O 1
ATOM 706 N N . ALA A 1 91 ? 13.378 -2.431 -2.642 1.00 94.62 91 ALA A N 1
ATOM 707 C CA . ALA A 1 91 ? 13.910 -2.056 -3.947 1.00 94.62 91 ALA A CA 1
ATOM 708 C C . ALA A 1 91 ? 12.803 -1.711 -4.960 1.00 94.62 91 ALA A C 1
ATOM 710 O O . ALA A 1 91 ? 12.970 -0.783 -5.746 1.00 94.62 91 ALA A O 1
ATOM 711 N N . ALA A 1 92 ? 11.674 -2.427 -4.959 1.00 93.56 92 ALA A N 1
ATOM 712 C CA . ALA A 1 92 ? 10.562 -2.135 -5.860 1.00 93.56 92 ALA A CA 1
ATOM 713 C C . ALA A 1 92 ? 9.907 -0.783 -5.550 1.00 93.56 92 ALA A C 1
ATOM 715 O O . ALA A 1 92 ? 9.562 -0.066 -6.486 1.00 93.56 92 ALA A O 1
ATOM 716 N N . LEU A 1 93 ? 9.767 -0.419 -4.271 1.00 93.94 93 LEU A N 1
ATOM 717 C CA . LEU A 1 93 ? 9.253 0.890 -3.858 1.00 93.94 93 LEU A CA 1
ATOM 718 C C . LEU A 1 93 ? 10.199 2.016 -4.291 1.00 93.94 93 LEU A C 1
ATOM 720 O O . LEU A 1 93 ? 9.761 2.939 -4.966 1.00 93.94 93 LEU A O 1
ATOM 724 N N . LYS A 1 94 ? 11.503 1.884 -4.016 1.00 93.50 94 LYS A N 1
ATOM 725 C CA . LYS A 1 94 ? 12.525 2.889 -4.374 1.00 93.50 94 LYS A CA 1
ATOM 726 C C . LYS A 1 94 ? 12.702 3.112 -5.876 1.00 93.50 94 LYS A C 1
ATOM 728 O O . LYS A 1 94 ? 13.147 4.175 -6.277 1.00 93.50 94 LYS A O 1
ATOM 733 N N . ASN A 1 95 ? 12.400 2.104 -6.695 1.00 92.75 95 ASN A N 1
ATOM 734 C CA . ASN A 1 95 ? 12.465 2.189 -8.161 1.00 92.75 95 ASN A CA 1
ATOM 735 C C . ASN A 1 95 ? 11.072 2.369 -8.791 1.00 92.75 95 ASN A C 1
ATOM 737 O O . ASN A 1 95 ? 10.855 1.997 -9.946 1.00 92.75 95 ASN A O 1
ATOM 741 N N . SER A 1 96 ? 10.101 2.860 -8.023 1.00 92.94 96 SER A N 1
ATOM 742 C CA . SER A 1 96 ? 8.792 3.249 -8.540 1.00 92.94 96 SER A CA 1
ATOM 743 C C . SER A 1 96 ? 8.743 4.755 -8.704 1.00 92.94 96 SER A C 1
ATOM 745 O O . SER A 1 96 ? 9.198 5.483 -7.834 1.00 92.94 96 SER A O 1
ATOM 747 N N . TYR A 1 97 ? 8.149 5.199 -9.807 1.00 92.50 97 TYR A N 1
ATOM 748 C CA . TYR A 1 97 ? 7.927 6.617 -10.066 1.00 92.50 97 TYR A CA 1
ATOM 749 C C . TYR A 1 97 ? 6.988 7.229 -9.025 1.00 92.50 97 TYR A C 1
ATOM 751 O O . TYR A 1 97 ? 7.184 8.348 -8.573 1.00 92.50 97 TYR A O 1
ATOM 759 N N . MET A 1 98 ? 5.960 6.475 -8.628 1.00 92.12 98 MET A N 1
ATOM 760 C CA . MET A 1 98 ? 5.022 6.924 -7.613 1.00 92.12 98 MET A CA 1
ATOM 761 C C . MET A 1 98 ? 4.563 5.771 -6.733 1.00 92.12 98 MET A C 1
ATOM 763 O O . MET A 1 98 ? 4.221 4.680 -7.207 1.00 92.12 98 MET A O 1
ATOM 767 N N . VAL A 1 99 ? 4.510 6.063 -5.439 1.00 95.25 99 VAL A N 1
ATOM 768 C CA . VAL A 1 99 ? 3.812 5.276 -4.430 1.00 95.25 99 VAL A CA 1
ATOM 769 C C . VAL A 1 99 ? 2.785 6.197 -3.786 1.00 95.25 99 VAL A C 1
ATOM 771 O O . VAL A 1 99 ? 3.128 7.250 -3.252 1.00 95.25 99 VAL A O 1
ATOM 774 N N . ALA A 1 100 ? 1.518 5.816 -3.886 1.00 95.50 100 ALA A N 1
ATOM 775 C CA . ALA A 1 100 ? 0.415 6.480 -3.217 1.00 95.50 100 ALA A CA 1
ATOM 776 C C . ALA A 1 100 ? -0.085 5.587 -2.084 1.00 95.50 100 ALA A C 1
ATOM 778 O O . ALA A 1 100 ? -0.175 4.368 -2.244 1.00 95.50 100 ALA A O 1
ATOM 779 N N . THR A 1 101 ? -0.417 6.177 -0.945 1.00 96.31 101 THR A N 1
ATOM 780 C CA . THR A 1 101 ? -0.864 5.456 0.246 1.00 96.31 101 THR A CA 1
ATOM 781 C C . THR A 1 101 ? -2.132 6.039 0.824 1.00 96.31 101 THR A C 1
ATOM 783 O O . THR A 1 101 ? -2.417 7.228 0.689 1.00 96.31 101 THR A O 1
ATOM 786 N N . LEU A 1 102 ? -2.870 5.173 1.510 1.00 95.69 102 LEU A N 1
ATOM 787 C CA . LEU A 1 102 ? -3.980 5.541 2.365 1.00 95.69 102 LEU A CA 1
ATOM 788 C C . LEU A 1 102 ? -3.633 5.170 3.797 1.00 95.69 102 LEU A C 1
ATOM 790 O O . LEU A 1 102 ? -3.325 4.009 4.086 1.00 95.69 102 LEU A O 1
ATOM 794 N N . HIS A 1 103 ? -3.726 6.143 4.691 1.00 95.38 103 HIS A N 1
ATOM 795 C CA . HIS A 1 103 ? -3.511 5.941 6.112 1.00 95.38 103 HIS A CA 1
ATOM 796 C C . HIS A 1 103 ? -4.764 6.283 6.903 1.00 95.38 103 HIS A C 1
ATOM 798 O O . HIS A 1 103 ? -5.333 7.356 6.739 1.00 95.38 103 HIS A O 1
ATOM 804 N N . SER A 1 104 ? -5.159 5.384 7.796 1.00 94.69 104 SER A N 1
ATOM 805 C CA . SER A 1 104 ? -6.170 5.652 8.810 1.00 94.69 104 SER A CA 1
ATOM 806 C C . SER A 1 104 ? -5.493 6.236 10.042 1.00 94.69 104 SER A C 1
ATOM 808 O O . SER A 1 104 ? -4.571 5.619 10.576 1.00 94.69 104 SER A O 1
ATOM 810 N N . ILE A 1 105 ? -5.970 7.380 10.520 1.00 93.88 105 ILE A N 1
ATOM 811 C CA . ILE A 1 105 ? -5.579 7.976 11.798 1.00 93.88 105 ILE A CA 1
ATOM 812 C C . ILE A 1 105 ? -6.807 8.042 12.694 1.00 93.88 105 ILE A C 1
ATOM 814 O O . ILE A 1 105 ? -7.800 8.666 12.332 1.00 93.88 105 ILE A O 1
ATOM 818 N N . ARG A 1 106 ? -6.737 7.414 13.869 1.00 91.44 106 ARG A N 1
ATOM 819 C CA . ARG A 1 106 ? -7.792 7.494 14.888 1.00 91.44 106 ARG A CA 1
ATOM 820 C C . ARG A 1 106 ? -7.348 8.397 16.028 1.00 91.44 106 ARG A C 1
ATOM 822 O O . ARG A 1 106 ? -6.329 8.126 16.657 1.00 91.44 106 ARG A O 1
ATOM 829 N N . LYS A 1 107 ? -8.137 9.435 16.298 1.00 89.12 107 LYS A N 1
ATOM 830 C CA . LYS A 1 107 ? -7.917 10.423 17.357 1.00 89.12 107 LYS A CA 1
ATOM 831 C C . LYS A 1 107 ? -8.978 10.241 18.430 1.00 89.12 107 LYS A C 1
ATOM 833 O O . LYS A 1 107 ? -10.166 10.408 18.152 1.00 89.12 107 LYS A O 1
ATOM 838 N N . SER A 1 108 ? -8.569 9.884 19.644 1.00 84.81 108 SER A N 1
ATOM 839 C CA . SER A 1 108 ? -9.487 9.784 20.780 1.00 84.81 108 SER A CA 1
ATOM 840 C C . SER A 1 108 ? -9.534 11.094 21.573 1.00 84.81 108 SER A C 1
ATOM 842 O O . SER A 1 108 ? -8.504 11.754 21.755 1.00 84.81 108 SER A O 1
ATOM 844 N N . PRO A 1 109 ? -10.713 11.486 22.086 1.00 78.38 109 PRO A N 1
ATOM 845 C CA . PRO A 1 109 ? -10.831 12.668 22.925 1.00 78.38 109 PRO A CA 1
ATOM 846 C C . PRO A 1 109 ? -10.003 12.477 24.205 1.00 78.38 109 PRO A C 1
ATOM 848 O O . PRO A 1 109 ? -10.282 11.601 25.020 1.00 78.38 109 PRO A O 1
ATOM 851 N N . GLY A 1 110 ? -8.958 13.292 24.369 1.00 73.56 110 GLY A N 1
ATOM 852 C CA . GLY A 1 110 ? -8.095 13.295 25.556 1.00 73.56 110 GLY A CA 1
ATOM 853 C C . GLY A 1 110 ? -6.787 12.500 25.450 1.00 73.56 110 GLY A C 1
ATOM 854 O O . GLY A 1 110 ? -6.019 12.516 26.408 1.00 73.56 110 GLY A O 1
ATOM 855 N N . SER A 1 111 ? -6.488 11.847 24.319 1.00 67.75 111 SER A N 1
ATOM 856 C CA . SER A 1 111 ? -5.125 11.366 24.026 1.00 67.75 111 SER A CA 1
ATOM 857 C C . SER A 1 111 ? -4.429 12.327 23.074 1.00 67.75 111 SER A C 1
ATOM 859 O O . SER A 1 111 ? -4.400 12.115 21.866 1.00 67.75 111 SER A O 1
ATOM 861 N N . GLU A 1 112 ? -3.850 13.394 23.618 1.00 62.34 112 GLU A N 1
ATOM 862 C CA . GLU A 1 112 ? -2.937 14.233 22.845 1.00 62.34 112 GLU A CA 1
ATOM 863 C C . GLU A 1 112 ? -1.638 13.450 22.584 1.00 62.34 112 GLU A C 1
ATOM 865 O O . GLU A 1 112 ? -0.862 13.190 23.504 1.00 62.34 112 GLU A O 1
ATOM 870 N N . GLY A 1 113 ? -1.411 13.040 21.330 1.00 62.19 113 GLY A N 1
ATOM 871 C CA . GLY A 1 113 ? -0.116 12.523 20.867 1.00 62.19 113 GLY A CA 1
ATOM 872 C C . GLY A 1 113 ? 0.019 11.006 20.683 1.00 62.19 113 GLY A C 1
ATOM 873 O O . GLY A 1 113 ? 1.137 10.550 20.454 1.00 62.19 113 GLY A O 1
ATOM 874 N N . ASN A 1 114 ? -1.063 10.218 20.742 1.00 62.50 114 ASN A N 1
ATOM 875 C CA . ASN A 1 114 ? -1.037 8.781 20.403 1.00 62.50 114 ASN A CA 1
ATOM 876 C C . ASN A 1 114 ? -1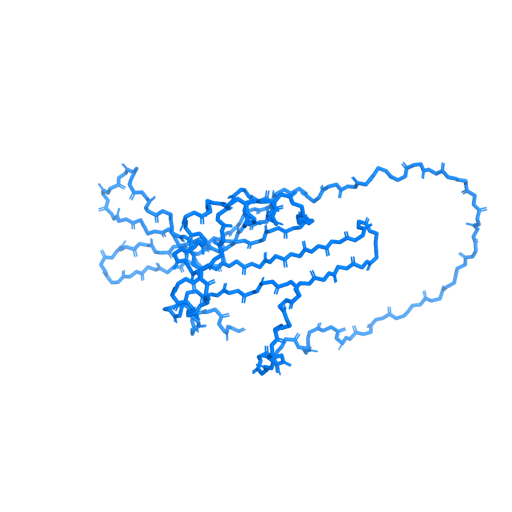.935 8.457 19.200 1.00 62.50 114 ASN A C 1
ATOM 878 O O . ASN A 1 114 ? -2.743 7.527 19.220 1.00 62.50 114 ASN A O 1
ATOM 882 N N . ASP A 1 115 ? -1.801 9.269 18.158 1.00 73.62 115 ASP A N 1
ATOM 883 C CA . ASP A 1 115 ? -2.510 9.088 16.902 1.00 73.62 115 ASP A CA 1
ATOM 884 C C . ASP A 1 115 ? -1.911 7.876 16.177 1.00 73.62 115 ASP A C 1
ATOM 886 O O . ASP A 1 115 ? -0.834 7.947 15.581 1.00 73.62 115 ASP A O 1
ATOM 890 N N . GLN A 1 116 ? -2.591 6.730 16.245 1.00 80.94 116 GLN A N 1
ATOM 891 C CA . GLN A 1 116 ? -2.160 5.541 15.512 1.00 80.94 116 GLN A CA 1
ATOM 892 C C . GLN A 1 116 ? -2.409 5.746 14.016 1.00 80.94 116 GLN A C 1
ATOM 894 O O . GLN A 1 116 ? -3.549 5.653 13.556 1.00 80.94 116 GLN A O 1
ATOM 899 N N . LYS A 1 117 ? -1.332 6.007 13.264 1.00 89.75 117 LYS A N 1
ATOM 900 C CA . LYS A 1 117 ? -1.324 6.012 11.797 1.00 89.75 117 LYS A CA 1
ATOM 901 C C . LYS A 1 117 ? -1.167 4.575 11.302 1.00 89.75 117 LYS A C 1
ATOM 903 O O . LYS A 1 117 ? -0.158 3.931 11.561 1.00 89.75 117 LYS A O 1
ATOM 908 N N . LYS A 1 118 ? -2.180 4.064 10.607 1.00 94.56 118 LYS A N 1
ATOM 909 C CA . LYS A 1 118 ? -2.230 2.692 10.087 1.00 94.56 118 LYS A CA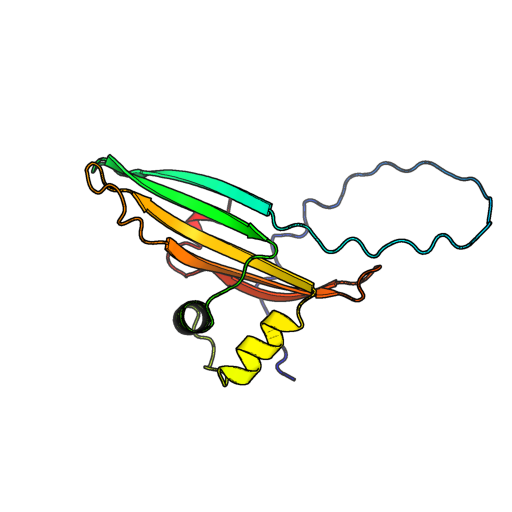 1
ATOM 910 C C . LYS A 1 118 ? -2.324 2.718 8.569 1.00 94.56 118 LYS A C 1
ATOM 912 O O . LYS A 1 118 ? -3.262 3.309 8.039 1.00 94.56 118 LYS A O 1
ATOM 917 N N . LEU A 1 119 ? -1.417 2.036 7.872 1.00 95.81 119 LEU A N 1
ATOM 918 C CA . LEU A 1 119 ? -1.514 1.841 6.425 1.00 95.81 119 LEU A CA 1
ATOM 919 C C . LEU A 1 119 ? -2.722 0.946 6.094 1.00 95.81 119 LEU A C 1
ATOM 921 O O . LEU A 1 119 ? -2.811 -0.199 6.547 1.00 95.81 119 LEU A O 1
ATOM 925 N N . ILE A 1 120 ? -3.661 1.479 5.316 1.00 96.38 120 ILE A N 1
ATOM 926 C CA . ILE A 1 120 ? -4.898 0.793 4.910 1.00 96.38 120 ILE A CA 1
ATOM 927 C C . ILE A 1 120 ? -5.031 0.650 3.394 1.00 96.38 120 ILE A C 1
ATOM 929 O O . ILE A 1 120 ? -5.944 -0.024 2.930 1.00 96.38 120 ILE A O 1
ATOM 933 N N . GLY A 1 121 ? -4.136 1.244 2.608 1.00 95.75 121 GLY A N 1
ATOM 934 C CA . GLY A 1 121 ? -4.137 1.086 1.159 1.00 95.75 121 GLY A CA 1
ATOM 935 C C . GLY A 1 121 ? -2.850 1.580 0.517 1.00 95.75 121 GLY A C 1
ATOM 936 O O . GLY A 1 121 ? -2.151 2.420 1.082 1.00 95.75 121 GLY A O 1
ATOM 937 N N . MET A 1 122 ? -2.541 1.053 -0.665 1.00 95.88 122 MET A N 1
ATOM 938 C CA . MET A 1 122 ? -1.405 1.480 -1.477 1.00 95.88 122 MET A CA 1
ATOM 939 C C . MET A 1 122 ? -1.714 1.310 -2.967 1.00 95.88 122 MET A C 1
ATOM 941 O O . MET A 1 122 ? -2.328 0.320 -3.370 1.00 95.88 122 MET A O 1
ATOM 945 N N . ALA A 1 123 ? -1.221 2.238 -3.780 1.00 95.81 123 ALA A N 1
ATOM 946 C CA . ALA A 1 123 ? -1.071 2.080 -5.218 1.00 95.81 123 ALA A CA 1
ATOM 947 C C . ALA A 1 123 ? 0.377 2.385 -5.628 1.00 95.81 123 ALA A C 1
ATOM 949 O O . ALA A 1 123 ? 0.978 3.336 -5.133 1.00 95.81 123 ALA A O 1
ATOM 950 N N . ARG A 1 124 ? 0.950 1.586 -6.531 1.00 95.62 124 ARG A N 1
ATOM 951 C CA . ARG A 1 124 ? 2.333 1.759 -7.003 1.00 95.62 124 ARG A CA 1
ATOM 952 C C . ARG A 1 124 ? 2.406 1.765 -8.519 1.00 95.62 124 ARG A C 1
ATOM 954 O O . ARG A 1 124 ? 1.845 0.874 -9.163 1.00 95.62 124 ARG A O 1
ATOM 961 N N . ALA A 1 125 ? 3.161 2.709 -9.073 1.00 95.19 125 ALA A N 1
ATOM 962 C CA . ALA A 1 125 ? 3.383 2.835 -10.506 1.00 95.19 125 ALA A CA 1
ATOM 963 C C . ALA A 1 125 ? 4.865 3.027 -10.858 1.00 95.19 125 ALA A C 1
ATOM 965 O O . ALA A 1 125 ? 5.613 3.698 -10.149 1.00 95.19 125 ALA A O 1
ATOM 966 N N . THR A 1 126 ? 5.284 2.456 -11.986 1.00 95.12 126 THR A N 1
ATOM 967 C CA . THR A 1 126 ? 6.554 2.798 -12.652 1.00 95.12 126 THR A CA 1
ATOM 968 C C . THR A 1 126 ? 6.256 3.649 -13.876 1.00 95.12 126 THR A C 1
ATOM 970 O O . THR A 1 126 ? 5.239 3.408 -14.527 1.00 95.12 126 THR A O 1
ATOM 973 N N . SER A 1 127 ? 7.139 4.583 -14.214 1.00 93.62 127 SER A N 1
ATOM 974 C CA . SER A 1 127 ? 6.977 5.488 -15.353 1.00 93.62 127 SER A CA 1
ATOM 975 C C . SER A 1 127 ? 8.255 5.544 -16.185 1.00 93.62 127 SER A C 1
ATOM 977 O O . SER A 1 127 ? 9.331 5.235 -15.675 1.00 93.62 127 SER A O 1
ATOM 979 N N . ASP A 1 128 ? 8.137 5.938 -17.448 1.00 92.69 128 ASP A N 1
ATOM 980 C CA . ASP A 1 128 ? 9.265 6.405 -18.264 1.00 92.69 128 ASP A CA 1
ATOM 981 C C . ASP A 1 128 ? 9.577 7.897 -18.047 1.00 92.69 128 ASP A C 1
ATOM 983 O O . ASP A 1 128 ? 10.398 8.448 -18.770 1.00 92.69 128 ASP A O 1
ATOM 987 N N . HIS A 1 129 ? 8.923 8.526 -17.061 1.00 87.81 129 HIS A N 1
ATOM 988 C CA . HIS A 1 129 ? 9.045 9.945 -16.705 1.00 87.81 129 HIS A CA 1
ATOM 989 C C . HIS A 1 129 ? 8.617 10.912 -17.824 1.00 87.81 129 HIS A C 1
ATOM 991 O O . HIS A 1 129 ? 8.868 12.107 -17.729 1.00 87.81 129 HIS A O 1
ATOM 997 N N . ALA A 1 130 ? 7.916 10.420 -18.854 1.00 89.94 130 ALA A N 1
ATOM 998 C CA . ALA A 1 130 ? 7.469 11.237 -19.978 1.00 89.94 130 ALA A CA 1
ATOM 999 C C . ALA A 1 130 ? 6.005 10.972 -20.359 1.00 89.94 130 ALA A C 1
ATOM 1001 O O . ALA A 1 130 ? 5.151 11.844 -20.208 1.00 89.94 130 ALA A O 1
ATOM 1002 N N . PHE A 1 131 ? 5.691 9.772 -20.854 1.00 87.94 131 PHE A N 1
ATOM 1003 C CA . PHE A 1 131 ? 4.393 9.480 -21.478 1.00 87.94 131 PHE A CA 1
ATOM 1004 C C . PHE A 1 131 ? 3.697 8.252 -20.904 1.00 87.94 131 PHE A C 1
ATOM 1006 O O . PHE A 1 131 ? 2.469 8.162 -20.956 1.00 87.94 131 PHE A O 1
ATOM 1013 N N . ASN A 1 132 ? 4.455 7.284 -20.394 1.00 92.12 132 ASN A N 1
ATOM 1014 C CA . ASN A 1 132 ? 3.934 5.972 -20.054 1.00 92.12 132 ASN A CA 1
ATOM 1015 C C . ASN A 1 132 ? 4.130 5.682 -18.575 1.00 92.12 132 ASN A C 1
ATOM 1017 O O . ASN A 1 132 ? 5.252 5.635 -18.083 1.00 92.12 132 ASN A O 1
ATOM 1021 N N . ALA A 1 133 ? 3.032 5.350 -17.902 1.00 94.50 133 ALA A N 1
ATOM 1022 C CA . ALA A 1 133 ? 3.051 4.800 -16.558 1.00 94.50 133 ALA A CA 1
ATOM 1023 C C . ALA A 1 133 ? 2.299 3.467 -16.515 1.00 94.50 133 ALA A C 1
ATOM 1025 O O . ALA A 1 133 ? 1.274 3.282 -17.170 1.00 94.50 133 ALA A O 1
ATOM 1026 N N . THR A 1 134 ? 2.811 2.523 -15.730 1.00 95.38 134 THR A N 1
ATOM 1027 C CA . THR A 1 134 ? 2.151 1.242 -15.453 1.00 95.38 134 THR A CA 1
ATOM 1028 C C . THR A 1 134 ? 1.900 1.119 -13.964 1.00 95.38 134 THR A C 1
ATOM 1030 O O . THR A 1 134 ? 2.840 1.160 -13.169 1.00 95.38 134 THR A O 1
ATOM 1033 N N . ILE A 1 135 ? 0.634 0.931 -13.597 1.00 95.50 135 ILE A N 1
ATOM 1034 C CA . ILE A 1 135 ? 0.222 0.620 -12.229 1.00 95.50 135 ILE A CA 1
ATOM 1035 C C . ILE A 1 135 ? 0.399 -0.886 -12.007 1.00 95.50 135 ILE A C 1
ATOM 1037 O O . ILE A 1 135 ? -0.100 -1.694 -12.789 1.00 95.50 135 ILE A O 1
ATOM 1041 N N . TRP A 1 136 ? 1.120 -1.262 -10.950 1.00 93.38 136 TRP A N 1
ATOM 1042 C CA . TRP A 1 136 ? 1.483 -2.656 -10.665 1.00 93.38 136 TRP A CA 1
ATOM 1043 C C . TRP A 1 136 ? 0.701 -3.263 -9.509 1.00 93.38 136 TRP A C 1
ATOM 1045 O O . TRP A 1 136 ? 0.153 -4.354 -9.633 1.00 93.38 136 TRP A O 1
ATOM 1055 N N . ASP A 1 137 ? 0.701 -2.577 -8.370 1.00 90.56 137 ASP A N 1
ATOM 1056 C CA . ASP A 1 137 ? 0.071 -3.042 -7.143 1.00 90.56 137 ASP A CA 1
ATOM 1057 C C . ASP A 1 137 ? -0.997 -2.011 -6.760 1.00 90.56 137 ASP A C 1
ATOM 1059 O O . ASP A 1 137 ? -0.673 -0.834 -6.614 1.00 90.56 137 ASP A O 1
ATOM 1063 N N . VAL A 1 138 ? -2.249 -2.447 -6.607 1.00 94.94 138 VAL A N 1
ATOM 1064 C CA . VAL A 1 138 ? -3.337 -1.670 -5.995 1.00 94.94 138 VAL A CA 1
ATOM 1065 C C . VAL A 1 138 ? -3.971 -2.563 -4.948 1.00 94.94 138 VAL A C 1
ATOM 1067 O O . VAL A 1 138 ? -4.473 -3.640 -5.273 1.00 94.94 138 VAL A O 1
ATOM 1070 N N . LEU A 1 139 ? -3.909 -2.147 -3.690 1.00 94.31 139 LEU A N 1
ATOM 1071 C CA . LEU A 1 139 ? -4.447 -2.919 -2.583 1.00 94.31 139 LEU A CA 1
ATOM 1072 C C . LEU A 1 139 ? -5.053 -2.014 -1.519 1.00 94.31 139 LEU A C 1
ATOM 1074 O O . LEU A 1 139 ? -4.571 -0.913 -1.263 1.00 94.31 139 LEU A O 1
ATOM 1078 N N . VAL A 1 140 ? -6.109 -2.520 -0.895 1.00 95.81 140 VAL A N 1
ATOM 1079 C CA . VAL A 1 140 ? -6.870 -1.869 0.170 1.00 95.81 140 VAL A CA 1
ATOM 1080 C C . VAL A 1 140 ? -7.143 -2.920 1.241 1.00 95.81 140 VAL A C 1
ATOM 1082 O O . VAL A 1 140 ? -7.494 -4.055 0.908 1.00 95.81 140 VAL A O 1
ATOM 1085 N N . ASP A 1 141 ? -6.968 -2.560 2.514 1.00 95.50 141 ASP A N 1
ATOM 1086 C CA . ASP A 1 141 ? -7.320 -3.395 3.666 1.00 95.50 141 ASP A CA 1
ATOM 1087 C C . ASP A 1 141 ? -8.791 -3.817 3.504 1.00 95.50 141 ASP A C 1
ATOM 1089 O O . ASP A 1 141 ? -9.644 -2.940 3.337 1.00 95.50 141 ASP A O 1
ATOM 1093 N N . PRO A 1 142 ? -9.120 -5.123 3.545 1.00 94.44 142 PRO A N 1
ATOM 1094 C CA . PRO A 1 142 ? -10.489 -5.599 3.343 1.00 94.44 142 PRO A CA 1
ATOM 1095 C C . PRO A 1 142 ? -11.528 -4.901 4.229 1.00 94.44 142 PRO A C 1
ATOM 1097 O O . PRO A 1 142 ? -12.666 -4.714 3.812 1.00 94.44 142 PRO A O 1
ATOM 1100 N N . SER A 1 143 ? -11.124 -4.441 5.417 1.00 93.12 143 SER A N 1
ATOM 1101 C CA . SER A 1 143 ? -11.989 -3.719 6.362 1.00 93.12 143 SER A CA 1
ATOM 1102 C C . SER A 1 143 ? -12.437 -2.335 5.862 1.00 93.12 143 SER A C 1
ATOM 1104 O O . SER A 1 143 ? -13.359 -1.758 6.428 1.00 93.12 143 SER A O 1
ATOM 1106 N N . TYR A 1 144 ? -11.775 -1.789 4.837 1.00 91.62 144 TYR A N 1
ATOM 1107 C CA . TYR A 1 144 ? -12.000 -0.443 4.295 1.00 91.62 144 TYR A CA 1
ATOM 1108 C C . TYR A 1 144 ? -12.512 -0.450 2.845 1.00 91.62 144 TYR A C 1
ATOM 1110 O O . TYR A 1 144 ? -12.724 0.618 2.275 1.00 91.62 144 TYR A O 1
ATOM 1118 N N . GLN A 1 145 ? -12.735 -1.622 2.237 1.00 87.44 145 GLN A N 1
ATOM 1119 C CA . GLN A 1 145 ? -13.165 -1.718 0.835 1.00 87.44 145 GLN A CA 1
ATOM 1120 C C . GLN A 1 145 ? -14.515 -1.030 0.597 1.00 87.44 145 GLN A C 1
ATOM 1122 O O . GLN A 1 145 ? -14.620 -0.193 -0.292 1.00 87.44 145 GLN A O 1
ATOM 1127 N N . GLU A 1 146 ? -15.521 -1.289 1.434 1.00 80.31 146 GLU A 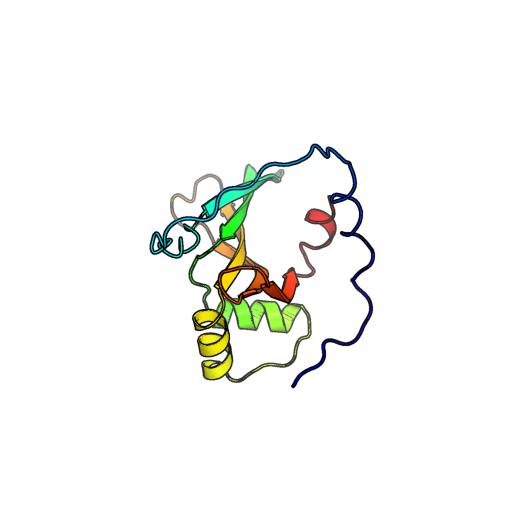N 1
ATOM 1128 C CA . GLU A 1 146 ? -16.850 -0.676 1.277 1.00 80.31 146 GLU A CA 1
ATOM 1129 C C . GLU A 1 146 ? -16.838 0.845 1.493 1.00 80.31 146 GLU A C 1
ATOM 1131 O O . GLU A 1 146 ? -17.597 1.567 0.854 1.00 80.31 146 GLU A O 1
ATOM 1136 N N . LEU A 1 147 ? -15.945 1.346 2.351 1.00 72.06 147 LEU A N 1
ATOM 1137 C CA . LEU A 1 147 ? -15.828 2.775 2.646 1.00 72.06 147 LEU A CA 1
ATOM 1138 C C . LEU A 1 147 ? -15.194 3.567 1.490 1.00 72.06 147 LEU A C 1
ATOM 1140 O O . LEU A 1 147 ? -15.471 4.752 1.334 1.00 72.06 147 LEU A O 1
ATOM 1144 N N . LEU A 1 148 ? -14.344 2.918 0.691 1.00 63.53 148 LEU A N 1
ATOM 1145 C CA . LEU A 1 148 ? -13.585 3.538 -0.400 1.00 63.53 148 LEU A CA 1
ATOM 1146 C C . LEU A 1 148 ? -14.203 3.300 -1.790 1.00 63.53 148 LEU A C 1
ATOM 1148 O O . LEU A 1 148 ? -13.614 3.705 -2.788 1.00 63.53 148 LEU A O 1
ATOM 1152 N N . THR A 1 149 ? -15.382 2.672 -1.872 1.00 53.94 149 THR A N 1
ATOM 1153 C CA . THR A 1 149 ? -16.097 2.408 -3.140 1.00 53.94 149 THR A CA 1
ATOM 1154 C C . THR A 1 149 ? -17.111 3.517 -3.488 1.00 53.94 149 THR A C 1
ATOM 1156 O O . THR A 1 149 ? -18.188 3.224 -4.000 1.00 53.94 149 THR A O 1
ATOM 1159 N N . LEU A 1 150 ? -16.803 4.782 -3.168 1.00 42.50 150 LEU A N 1
ATOM 1160 C CA . LEU A 1 150 ? -17.664 5.937 -3.486 1.00 42.50 150 LEU A CA 1
ATOM 1161 C C . LEU A 1 150 ? -17.855 6.137 -4.997 1.00 42.50 150 LEU A C 1
ATOM 1163 O O . LEU A 1 150 ? -16.851 6.038 -5.738 1.00 42.50 150 LEU A O 1
#

Foldseek 3Di:
DDDPDDDDPPPDPPPPDDDDDDDDDDDDDDDDPPPLPQDDKDKDWPDWDQDPQRKIKTKMKIKPDDDDLVLVQVQCVQVVHDDDPSVVVVVQQVQFSMKMWIWIWIDHVPPDPPTDTHTFWIWTWHDPSPPDIDIDDTGGRPVCPVVPPD

Organism: Populus trichocarpa (NCBI:txid3694)

Sequence (150 aa):
MLTVSCEVVGYWALCAGFLKDNSTQVVESPSTLEEEEEPQPEEFVLVEKTEEDGVVEQIIFSSGGDVDIYDLQTLCDKVGWPRRPLSKLDAALKNSYMVATLHSIRKSPGSEGNDQKKLIGMARATSDHAFNATIWDVLVDPSYQELLTL

pLDDT: mean 76.6, std 23.76, range [28.34, 96.38]